Protein AF-A0A5D6WBH7-F1 (afdb_monomer)

Mean predicted aligned error: 4.1 Å

Radius of gyration: 15.43 Å; Cα contacts (8 Å, |Δi|>4): 189; chains: 1; bounding box: 47×45×29 Å

Nearest PDB structures (foldseek):
  8e1j-assembly1_A  TM=4.031E-01  e=1.145E+00  Schizosaccharomyces pombe
  8dqi-assembly1_D  TM=2.961E-01  e=6.648E+00  Methanomethylophilus alvi
  7u0r-assembly1_A  TM=2.149E-01  e=5.216E+00  Methanomethylophilus alvi

pLDDT: mean 93.68, std 9.89, range [44.16, 98.69]

Foldseek 3Di:
DDALLADAKDWDWPCCPHPLHTAIWIAGPVQHTDPKDFVHHHDPDRDDDQPCNVVVRVVSSVVCNNPRDWDWDWDADPNDIDTDDIGDCVVVVPTAMPPNVVNVVVVVSRDDDPPPPPD

Sequence (119 aa):
MCFNGKVECSFTCTNRNSEAGLHVTFYDRDWQKMPFARHYPAERAAMPKPRNYEKMVQLAEKLAAPLKFARVDFYEINGRIYFGEITFFPGNGTEEFSPEKWDYRLGEWIELKTILIAK

Solvent-accessible surface area (backbone atoms only — not comparable to full-atom values): 7110 Å² total; per-residue (Å²): 60,26,37,60,14,36,70,62,34,44,70,50,82,41,50,68,93,42,96,87,35,54,24,37,36,38,21,38,83,86,65,46,74,47,95,50,32,47,97,37,53,53,62,92,65,82,76,81,77,60,93,57,46,71,58,51,49,55,50,42,23,67,74,28,51,94,34,51,52,35,37,58,44,72,46,74,58,97,90,40,81,41,84,70,51,75,39,70,43,62,72,82,66,68,70,65,34,44,61,60,72,46,48,55,56,60,50,71,55,47,77,73,79,81,76,79,77,80,126

Secondary structure (DSSP, 8-state):
-EETTEE--EEEEE-TTSTT--EEEEE-TT-PBPS-B-SSPPPSSPPPPPTTHHHHHHHHHHHHTT-SEEEEEEEEETTEEEEEEEEESGGGGT---BSTHHHHHHHHTS---------

InterPro domains:
  IPR029465 TupA-like ATPgrasp protein [PF14305] (2-110)

Structure (mmCIF, N/CA/C/O backbone):
data_AF-A0A5D6WBH7-F1
#
_entry.id   AF-A0A5D6WBH7-F1
#
loop_
_atom_site.group_PDB
_atom_site.id
_atom_site.type_symbol
_atom_site.label_atom_id
_atom_site.label_alt_id
_atom_site.label_comp_id
_atom_site.label_asym_id
_atom_site.label_entity_id
_atom_site.label_seq_id
_atom_site.pdbx_PDB_ins_code
_atom_site.Cartn_x
_atom_site.Cartn_y
_atom_site.Cartn_z
_atom_site.occupancy
_atom_site.B_iso_or_equiv
_atom_site.auth_seq_id
_atom_site.auth_comp_id
_atom_site.auth_asym_id
_atom_site.auth_atom_id
_atom_site.pdbx_PDB_model_num
ATOM 1 N N . MET A 1 1 ? -2.603 0.296 1.765 1.00 97.19 1 MET A N 1
ATOM 2 C CA . MET A 1 1 ? -3.254 1.610 1.885 1.00 97.19 1 MET A CA 1
ATOM 3 C C . MET A 1 1 ? -4.648 1.388 2.417 1.00 97.19 1 MET A C 1
ATOM 5 O O . MET A 1 1 ? -5.394 0.585 1.860 1.00 97.19 1 MET A O 1
ATOM 9 N N . CYS A 1 2 ? -4.941 2.051 3.525 1.00 98.25 2 CYS A N 1
ATOM 10 C CA . CYS A 1 2 ? -6.199 1.957 4.232 1.00 98.25 2 CYS A CA 1
ATOM 11 C C . CYS A 1 2 ? -7.038 3.211 3.971 1.00 98.25 2 CYS A C 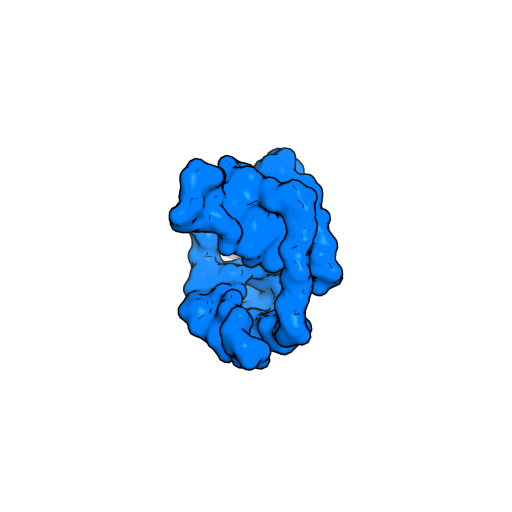1
ATOM 13 O O . CYS A 1 2 ? -6.540 4.322 4.153 1.00 98.25 2 CYS A O 1
ATOM 15 N N . PHE A 1 3 ? -8.298 3.019 3.600 1.00 97.50 3 PHE A N 1
ATOM 16 C CA . PHE A 1 3 ? -9.316 4.037 3.374 1.00 97.50 3 PHE A CA 1
ATOM 17 C C . PHE A 1 3 ? -10.465 3.765 4.346 1.00 97.50 3 PHE A C 1
ATOM 19 O O . PHE A 1 3 ? -10.950 2.641 4.429 1.00 97.50 3 PHE A O 1
ATOM 26 N N . ASN A 1 4 ? -10.847 4.754 5.155 1.00 96.75 4 ASN A N 1
ATOM 27 C CA . ASN A 1 4 ? -11.853 4.610 6.222 1.00 96.75 4 ASN A CA 1
ATOM 28 C C . ASN A 1 4 ? -11.606 3.385 7.129 1.00 96.75 4 ASN A C 1
ATOM 30 O O . ASN A 1 4 ? -12.517 2.627 7.455 1.00 96.75 4 ASN A O 1
ATOM 34 N N . GLY A 1 5 ? -10.342 3.161 7.494 1.00 97.06 5 GLY A N 1
ATOM 35 C CA . GLY A 1 5 ? -9.914 2.017 8.299 1.00 97.06 5 GLY A CA 1
ATOM 36 C C . GLY A 1 5 ? -9.913 0.655 7.602 1.00 97.06 5 GLY A C 1
ATOM 37 O O . GLY A 1 5 ? -9.652 -0.348 8.263 1.00 97.06 5 GLY A O 1
ATOM 38 N N . LYS A 1 6 ? -10.155 0.595 6.288 1.00 98.25 6 LYS A N 1
ATOM 39 C CA . LYS A 1 6 ? -10.192 -0.641 5.493 1.00 98.25 6 LYS A CA 1
ATOM 40 C C . LYS A 1 6 ? -9.099 -0.689 4.449 1.00 98.25 6 LYS A C 1
ATOM 42 O O . LYS A 1 6 ? -8.805 0.316 3.815 1.00 98.25 6 LYS A O 1
ATOM 47 N N . VAL A 1 7 ? -8.461 -1.845 4.280 1.00 98.50 7 VAL A N 1
ATOM 48 C CA . VAL A 1 7 ? -7.440 -2.003 3.237 1.00 98.50 7 VAL A CA 1
ATOM 49 C C . VAL A 1 7 ? -8.145 -2.112 1.889 1.00 98.50 7 VAL A C 1
ATOM 51 O O . VAL A 1 7 ? -8.893 -3.059 1.668 1.00 98.50 7 VAL A O 1
ATOM 54 N N . GLU A 1 8 ? -7.870 -1.181 0.978 1.00 97.88 8 GLU A N 1
ATOM 55 C CA . GLU A 1 8 ? -8.384 -1.250 -0.403 1.00 97.88 8 GLU A CA 1
ATOM 56 C C . GLU A 1 8 ? -7.323 -1.746 -1.388 1.00 97.88 8 GLU A C 1
ATOM 58 O O . GLU A 1 8 ? -7.616 -2.457 -2.344 1.00 97.88 8 GLU A O 1
ATOM 63 N N . CYS A 1 9 ? -6.053 -1.425 -1.140 1.00 97.81 9 CYS A N 1
ATOM 64 C CA . CYS A 1 9 ? -4.944 -1.902 -1.962 1.00 97.81 9 CYS A CA 1
ATOM 65 C C . CYS A 1 9 ? -3.641 -1.961 -1.168 1.00 97.81 9 CYS A C 1
ATOM 67 O O . CYS A 1 9 ? -3.511 -1.387 -0.088 1.00 97.81 9 CYS A O 1
ATOM 69 N N . SER A 1 10 ? -2.645 -2.657 -1.697 1.00 98.06 10 SER A N 1
ATOM 70 C CA . SER A 1 10 ? -1.286 -2.756 -1.157 1.00 98.06 10 SER A CA 1
ATOM 71 C C . SER A 1 10 ? -0.277 -2.367 -2.227 1.00 98.06 10 SER A C 1
ATOM 73 O O . SER A 1 10 ? -0.602 -2.394 -3.408 1.00 98.06 10 SER A O 1
ATOM 75 N N . PHE A 1 11 ? 0.946 -2.007 -1.844 1.00 97.38 11 PHE A N 1
ATOM 76 C CA . PHE A 1 11 ? 2.021 -1.887 -2.821 1.00 97.38 11 PHE A CA 1
ATOM 77 C C . PHE A 1 11 ? 3.334 -2.432 -2.284 1.00 97.38 11 PHE A C 1
ATOM 79 O O . PHE A 1 11 ? 3.584 -2.422 -1.081 1.00 97.38 11 PHE A O 1
ATOM 86 N N . THR A 1 12 ? 4.178 -2.896 -3.199 1.00 97.19 12 THR A N 1
ATOM 87 C CA . THR A 1 12 ? 5.540 -3.342 -2.906 1.00 97.19 12 THR A CA 1
ATOM 88 C C . THR A 1 12 ? 6.544 -2.343 -3.455 1.00 97.19 12 THR A C 1
ATOM 90 O O . THR A 1 12 ? 6.359 -1.835 -4.560 1.00 97.19 12 THR A O 1
ATOM 93 N N . CYS A 1 13 ? 7.623 -2.114 -2.709 1.00 95.56 13 CYS A N 1
ATOM 94 C CA . CYS A 1 13 ? 8.809 -1.403 -3.180 1.00 95.56 13 CYS A CA 1
ATOM 95 C C . CYS A 1 13 ? 9.917 -2.417 -3.484 1.00 95.56 13 CYS A C 1
ATOM 97 O O . CYS A 1 13 ? 10.429 -3.041 -2.555 1.00 95.56 13 CYS A O 1
ATOM 99 N N . THR A 1 14 ? 10.309 -2.570 -4.745 1.00 95.19 14 THR A N 1
ATOM 100 C CA . THR A 1 14 ? 11.414 -3.451 -5.166 1.00 95.19 14 THR A CA 1
ATOM 101 C C . THR A 1 14 ? 12.550 -2.635 -5.778 1.00 95.19 14 THR A C 1
ATOM 103 O O . THR A 1 14 ? 12.398 -1.444 -6.052 1.00 95.19 14 THR A O 1
ATOM 106 N N . ASN A 1 15 ? 13.729 -3.246 -5.936 1.00 94.56 15 ASN A N 1
ATOM 107 C CA . ASN A 1 15 ? 14.866 -2.680 -6.681 1.00 94.56 15 ASN A CA 1
ATOM 108 C C . ASN A 1 15 ? 15.447 -1.352 -6.146 1.00 94.56 15 ASN A C 1
ATOM 110 O O . ASN A 1 15 ? 16.310 -0.760 -6.790 1.00 94.56 15 ASN A O 1
ATOM 114 N N . ARG A 1 16 ? 15.053 -0.916 -4.937 1.00 89.44 16 ARG A N 1
ATOM 115 C CA . ARG A 1 16 ? 15.441 0.377 -4.332 1.00 89.44 16 ARG A CA 1
ATOM 116 C C . ARG A 1 16 ? 16.956 0.629 -4.297 1.00 89.44 16 ARG A C 1
ATOM 118 O O . ARG A 1 16 ? 17.363 1.773 -4.437 1.00 89.44 16 ARG A O 1
ATOM 125 N N . ASN A 1 17 ? 17.761 -0.423 -4.138 1.00 89.94 17 ASN A N 1
ATOM 126 C CA . ASN A 1 17 ? 19.226 -0.346 -4.051 1.00 89.94 17 ASN A CA 1
ATOM 127 C C . ASN A 1 17 ? 19.933 -0.900 -5.303 1.00 89.94 17 ASN A C 1
ATOM 129 O O . ASN A 1 17 ? 21.097 -1.281 -5.231 1.00 89.94 17 ASN A O 1
ATOM 133 N N . SER A 1 18 ? 19.222 -1.023 -6.424 1.00 91.62 18 SER A N 1
ATOM 134 C CA . SER A 1 18 ? 19.767 -1.538 -7.684 1.00 91.62 18 SER A CA 1
ATOM 135 C C . SER A 1 18 ? 19.893 -0.430 -8.727 1.00 91.62 18 SER A C 1
ATOM 137 O O . SER A 1 18 ? 19.231 0.602 -8.618 1.00 91.62 18 SER A O 1
ATOM 139 N N . GLU A 1 19 ? 20.673 -0.675 -9.781 1.00 91.00 19 GLU A N 1
ATOM 140 C CA . GLU A 1 19 ? 20.788 0.238 -10.930 1.00 91.00 19 GLU A CA 1
ATOM 141 C C . GLU A 1 19 ? 19.446 0.492 -11.633 1.00 91.00 19 GLU A C 1
ATOM 143 O O . GLU A 1 19 ? 19.243 1.553 -12.216 1.00 91.00 19 GLU A O 1
ATOM 148 N N . ALA A 1 20 ? 18.499 -0.448 -11.534 1.00 88.12 20 ALA A N 1
ATOM 149 C CA . ALA A 1 20 ? 17.162 -0.308 -12.106 1.00 88.12 20 ALA A CA 1
ATOM 150 C C . ALA A 1 20 ? 16.282 0.715 -11.359 1.00 88.12 20 ALA A C 1
ATOM 152 O O . ALA A 1 20 ? 15.227 1.098 -11.862 1.00 88.12 20 ALA A O 1
ATOM 153 N N . GLY A 1 21 ? 16.694 1.155 -10.165 1.00 93.75 21 GLY A N 1
ATOM 154 C CA . GLY A 1 21 ? 15.943 2.094 -9.339 1.00 93.75 21 GLY A CA 1
ATOM 155 C C . GLY A 1 21 ? 14.679 1.503 -8.703 1.00 93.75 21 GLY A C 1
ATOM 156 O O . GLY A 1 21 ? 14.296 0.353 -8.923 1.00 93.75 21 GLY A O 1
ATOM 157 N N . LEU A 1 22 ? 14.020 2.308 -7.866 1.00 95.88 22 LEU A N 1
ATOM 158 C CA . LEU A 1 22 ? 12.816 1.908 -7.138 1.00 95.88 22 LEU A CA 1
ATOM 159 C C . LEU A 1 22 ? 11.667 1.575 -8.095 1.00 95.88 22 LEU A C 1
ATOM 161 O O . LEU A 1 22 ? 11.244 2.415 -8.885 1.00 95.88 22 LEU A O 1
ATOM 165 N N . HIS A 1 23 ? 11.114 0.377 -7.937 1.00 96.75 23 HIS A N 1
ATOM 166 C CA . HIS A 1 23 ? 9.866 -0.030 -8.564 1.00 96.75 23 HIS A CA 1
ATOM 167 C C . HIS A 1 23 ? 8.743 -0.045 -7.526 1.00 96.75 23 HIS A C 1
ATOM 169 O O . HIS A 1 23 ? 8.932 -0.531 -6.407 1.00 96.75 23 HIS A O 1
ATOM 175 N N . VAL A 1 24 ? 7.568 0.467 -7.896 1.00 97.12 24 VAL A N 1
ATOM 176 C CA . VAL A 1 24 ? 6.370 0.477 -7.048 1.00 97.12 24 VAL A CA 1
ATOM 177 C C . VAL A 1 24 ? 5.238 -0.221 -7.782 1.00 97.12 24 VAL A C 1
ATOM 179 O O . VAL A 1 24 ? 4.790 0.226 -8.834 1.00 97.12 24 VAL A O 1
ATOM 182 N N . THR A 1 25 ? 4.763 -1.330 -7.220 1.00 98.06 25 THR A N 1
ATOM 183 C CA . THR A 1 25 ? 3.687 -2.131 -7.825 1.00 98.06 25 THR A CA 1
ATOM 184 C C . THR A 1 25 ? 2.508 -2.214 -6.880 1.00 98.06 25 THR A C 1
ATOM 186 O O . THR A 1 25 ? 2.684 -2.645 -5.744 1.00 98.06 25 THR A O 1
ATOM 189 N N . PHE A 1 26 ? 1.328 -1.816 -7.353 1.00 98.25 26 PHE A N 1
ATOM 190 C CA . PHE A 1 26 ? 0.085 -1.847 -6.588 1.00 98.25 26 PHE A CA 1
ATOM 191 C C . PHE A 1 26 ? -0.681 -3.147 -6.828 1.00 98.25 26 PHE A C 1
ATOM 193 O O . PHE A 1 26 ? -0.701 -3.670 -7.943 1.00 98.25 26 PHE A O 1
ATOM 200 N N . TYR A 1 27 ? -1.344 -3.629 -5.784 1.00 98.38 27 TYR A N 1
ATOM 201 C CA . TYR A 1 27 ? -2.163 -4.833 -5.777 1.00 98.38 27 TYR A CA 1
ATOM 202 C C . TYR A 1 27 ? -3.502 -4.556 -5.094 1.00 98.38 27 TYR A C 1
ATOM 204 O O . TYR A 1 27 ? -3.547 -3.786 -4.130 1.00 98.38 27 TYR A O 1
ATOM 212 N N . ASP A 1 28 ? -4.575 -5.183 -5.565 1.00 97.31 28 ASP A N 1
ATOM 213 C CA . ASP A 1 28 ? -5.841 -5.235 -4.829 1.00 97.31 28 ASP A CA 1
ATOM 214 C C . ASP A 1 28 ? -5.753 -6.183 -3.616 1.00 97.31 28 ASP A C 1
ATOM 216 O O . ASP A 1 28 ? -4.690 -6.719 -3.279 1.00 97.31 28 ASP A O 1
ATOM 220 N N . ARG A 1 29 ? -6.887 -6.383 -2.934 1.00 95.69 29 ARG A N 1
ATOM 221 C CA . ARG A 1 29 ? -7.000 -7.305 -1.794 1.00 95.69 29 ARG A CA 1
ATOM 222 C C . ARG A 1 29 ? -6.738 -8.767 -2.152 1.00 95.69 29 ARG A C 1
ATOM 224 O O . ARG A 1 29 ? -6.263 -9.525 -1.310 1.00 95.69 29 ARG A O 1
ATOM 231 N N . ASP A 1 30 ? -6.994 -9.159 -3.392 1.00 96.06 30 ASP A N 1
ATOM 232 C CA . ASP A 1 30 ? -6.769 -10.521 -3.873 1.00 96.06 30 ASP A CA 1
ATOM 233 C C . ASP A 1 30 ? -5.343 -10.709 -4.414 1.00 96.06 30 ASP A C 1
ATOM 235 O O . ASP A 1 30 ? -5.011 -11.742 -5.004 1.00 96.06 30 ASP A O 1
ATOM 239 N N . TRP A 1 31 ? -4.470 -9.729 -4.148 1.00 97.19 31 TRP A N 1
ATOM 240 C CA . TRP A 1 31 ? -3.085 -9.678 -4.594 1.00 97.19 31 TRP A CA 1
ATOM 241 C C . TRP A 1 31 ? -2.952 -9.702 -6.127 1.00 97.19 31 TRP A C 1
ATOM 243 O O . TRP A 1 31 ? -1.941 -10.145 -6.674 1.00 97.19 31 TRP A O 1
ATOM 253 N N . GLN A 1 32 ? -3.968 -9.216 -6.844 1.00 96.88 32 GLN A N 1
ATOM 254 C CA . GLN A 1 32 ? -3.899 -9.006 -8.285 1.00 96.88 32 GLN A CA 1
ATOM 255 C C . GLN A 1 32 ? -3.316 -7.634 -8.571 1.00 96.88 32 GLN A C 1
ATOM 257 O O . GLN A 1 32 ? -3.646 -6.641 -7.922 1.00 96.88 32 GLN A O 1
ATOM 262 N N . LYS A 1 33 ? -2.417 -7.574 -9.554 1.00 97.56 33 LYS A N 1
ATOM 263 C CA . LYS A 1 33 ? -1.758 -6.327 -9.932 1.00 97.56 33 LYS A CA 1
ATOM 264 C C . LYS A 1 33 ? -2.790 -5.320 -10.444 1.00 97.56 33 LYS A C 1
ATOM 266 O O . LYS A 1 33 ? -3.540 -5.605 -11.376 1.00 97.56 33 LYS A O 1
ATOM 271 N N . MET A 1 34 ? -2.768 -4.120 -9.879 1.00 97.56 34 MET A N 1
ATOM 272 C CA . MET A 1 34 ? -3.657 -3.039 -10.287 1.00 97.56 34 MET A CA 1
ATOM 273 C C . MET A 1 34 ? -3.201 -2.420 -11.617 1.00 97.56 34 MET A C 1
ATOM 275 O O . MET A 1 34 ? -1.998 -2.313 -11.871 1.00 97.56 34 MET A O 1
ATOM 279 N N . PRO A 1 35 ? -4.131 -1.960 -12.473 1.00 96.75 35 PRO A N 1
ATOM 280 C CA . PRO A 1 35 ? -3.801 -1.407 -13.783 1.00 96.75 35 PRO A CA 1
ATOM 281 C C . PRO A 1 35 ? -3.483 0.099 -13.687 1.00 96.75 35 PRO A C 1
ATOM 283 O O . PRO A 1 35 ? -4.083 0.916 -14.395 1.00 96.75 35 PRO A O 1
ATOM 286 N N . PHE A 1 36 ? -2.582 0.460 -12.769 1.00 97.00 36 PHE A N 1
ATOM 287 C CA . PHE A 1 36 ? -2.031 1.805 -12.608 1.00 97.00 36 PHE A CA 1
ATOM 288 C C . PHE A 1 36 ? -0.647 1.784 -11.956 1.00 97.00 36 PHE A C 1
ATOM 290 O O . PHE A 1 36 ? -0.246 0.796 -11.339 1.00 97.00 36 PHE A O 1
ATOM 297 N N . ALA A 1 37 ? 0.072 2.892 -12.092 1.00 97.00 37 ALA A N 1
ATOM 298 C CA . ALA A 1 37 ? 1.364 3.129 -11.457 1.00 97.00 37 ALA A CA 1
ATOM 299 C C . ALA A 1 37 ? 1.458 4.579 -10.962 1.00 97.00 37 ALA A C 1
ATOM 301 O O . ALA A 1 37 ? 0.521 5.355 -11.136 1.00 97.00 37 ALA A O 1
ATOM 302 N N . ARG A 1 38 ? 2.591 4.924 -10.356 1.00 95.31 38 ARG A N 1
ATOM 303 C CA . ARG A 1 38 ? 3.013 6.313 -10.106 1.00 95.31 38 ARG A CA 1
ATOM 304 C C . ARG A 1 38 ? 4.117 6.685 -11.107 1.00 95.31 38 ARG A C 1
ATOM 306 O O . ARG A 1 38 ? 4.357 5.915 -12.038 1.00 95.31 38 ARG A O 1
ATOM 313 N N . HIS A 1 39 ? 4.857 7.773 -10.887 1.00 94.19 39 HIS A N 1
ATOM 314 C CA . HIS A 1 39 ? 6.121 8.049 -11.588 1.00 94.19 39 HIS A CA 1
ATOM 315 C C . HIS A 1 39 ? 7.166 6.928 -11.483 1.00 94.19 39 HIS A C 1
ATOM 317 O O . HIS A 1 39 ? 8.090 6.874 -12.295 1.00 94.19 39 HIS A O 1
ATOM 323 N N . TYR A 1 40 ? 7.043 6.026 -10.505 1.00 95.12 40 TYR A N 1
ATOM 324 C CA . TYR A 1 40 ? 7.884 4.833 -10.415 1.00 95.12 40 TYR A CA 1
ATOM 325 C C . TYR A 1 40 ? 7.394 3.714 -11.344 1.00 95.12 40 TYR A C 1
ATOM 327 O O . TYR A 1 40 ? 6.193 3.423 -11.373 1.00 95.12 40 TYR A O 1
ATOM 335 N N . PRO A 1 41 ? 8.307 3.007 -12.036 1.00 94.88 41 PRO A N 1
ATOM 336 C CA . PRO A 1 41 ? 7.937 1.833 -12.813 1.00 94.88 41 PRO A CA 1
ATOM 337 C C . PRO A 1 41 ? 7.334 0.746 -11.913 1.00 94.88 41 PRO A C 1
ATOM 339 O O . PRO A 1 41 ? 7.770 0.529 -10.783 1.00 94.88 41 PRO A O 1
ATOM 342 N N . ALA A 1 42 ? 6.345 0.024 -12.433 1.00 95.81 42 ALA A N 1
ATOM 343 C CA . ALA A 1 42 ? 5.836 -1.189 -11.803 1.00 95.81 42 ALA A CA 1
ATOM 344 C C . ALA A 1 42 ? 6.616 -2.416 -12.292 1.00 95.81 42 ALA A C 1
ATOM 346 O O . ALA A 1 42 ? 7.074 -2.463 -13.436 1.00 95.81 42 ALA A O 1
ATOM 347 N N . GLU A 1 43 ? 6.702 -3.448 -11.457 1.00 95.44 43 GLU A N 1
ATOM 348 C CA . GLU A 1 43 ? 7.269 -4.741 -11.836 1.00 95.44 43 GLU A CA 1
ATOM 349 C C . GLU A 1 43 ? 6.495 -5.354 -12.999 1.00 95.44 43 GLU A C 1
ATOM 351 O O . GLU A 1 43 ? 5.265 -5.274 -13.051 1.00 95.44 43 GLU A O 1
ATOM 356 N N . ARG A 1 44 ? 7.188 -5.994 -13.947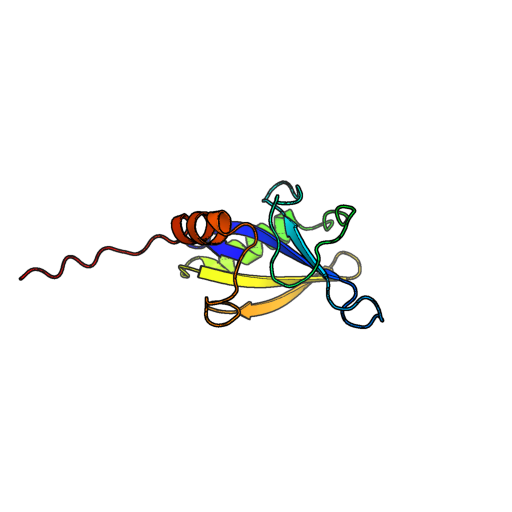 1.00 90.12 44 ARG A N 1
ATOM 357 C CA . ARG A 1 44 ? 6.513 -6.654 -15.079 1.00 90.12 44 ARG A CA 1
ATOM 358 C C . ARG A 1 44 ? 5.693 -7.852 -14.610 1.00 90.12 44 ARG A C 1
ATOM 360 O O . ARG A 1 44 ? 4.532 -7.978 -14.991 1.00 90.12 44 ARG A O 1
ATOM 367 N N . ALA A 1 45 ? 6.295 -8.689 -13.770 1.00 89.50 45 ALA A N 1
ATOM 368 C CA . ALA A 1 45 ? 5.644 -9.828 -13.140 1.00 89.50 45 ALA A CA 1
ATOM 369 C C . ALA A 1 45 ? 5.099 -9.444 -11.757 1.00 89.50 45 ALA A C 1
ATOM 371 O O . ALA A 1 45 ? 5.662 -8.594 -11.072 1.00 89.50 45 ALA A O 1
ATOM 372 N N . ALA A 1 46 ? 4.004 -10.080 -11.341 1.00 88.06 46 ALA A N 1
ATOM 373 C CA . ALA A 1 46 ? 3.499 -9.923 -9.984 1.00 88.06 46 ALA A CA 1
ATOM 374 C C . ALA A 1 46 ? 4.480 -10.540 -8.976 1.00 88.06 46 ALA A C 1
ATOM 376 O O . ALA A 1 46 ? 4.985 -11.646 -9.179 1.00 88.06 46 ALA A O 1
ATOM 377 N N . MET A 1 47 ? 4.714 -9.835 -7.872 1.00 93.38 47 MET A N 1
ATOM 378 C CA . MET A 1 47 ? 5.455 -10.371 -6.735 1.00 93.38 47 MET A CA 1
ATOM 379 C C . MET A 1 47 ? 4.654 -11.492 -6.063 1.00 93.38 47 MET A C 1
ATOM 381 O O . MET A 1 47 ? 3.422 -11.424 -6.031 1.00 93.38 47 MET A O 1
ATOM 385 N N . PRO A 1 48 ? 5.316 -12.505 -5.478 1.00 94.44 48 PRO A N 1
ATOM 386 C CA . PRO A 1 48 ? 4.621 -13.531 -4.713 1.00 94.44 48 PRO A CA 1
ATOM 387 C C . PRO A 1 48 ? 3.858 -12.911 -3.536 1.00 94.44 48 PRO A C 1
ATOM 389 O O . PRO A 1 48 ? 4.375 -12.035 -2.837 1.00 94.44 48 PRO A O 1
ATOM 392 N N . LYS A 1 49 ? 2.629 -13.390 -3.308 1.00 96.50 49 LYS A N 1
ATOM 393 C CA . LYS A 1 49 ? 1.808 -12.985 -2.160 1.00 96.50 49 LYS A CA 1
ATOM 394 C C . LYS A 1 49 ? 2.517 -13.374 -0.854 1.00 96.50 49 LYS A C 1
ATOM 396 O O . LYS A 1 49 ? 2.887 -14.543 -0.718 1.00 96.50 49 LYS A O 1
ATOM 401 N N . PRO A 1 50 ? 2.701 -12.446 0.108 1.00 96.62 50 PRO A N 1
ATOM 402 C CA . PRO A 1 50 ? 3.270 -12.764 1.412 1.00 96.62 50 PRO A CA 1
ATOM 403 C C . PRO A 1 50 ? 2.475 -13.868 2.101 1.00 96.62 50 PRO A C 1
ATOM 405 O O . PRO A 1 50 ? 1.241 -13.888 2.032 1.00 96.62 50 PRO A O 1
ATOM 408 N N . ARG A 1 51 ? 3.163 -14.763 2.816 1.00 97.88 51 ARG A N 1
ATOM 409 C CA . ARG A 1 51 ? 2.520 -15.922 3.446 1.00 97.88 51 ARG A CA 1
ATOM 410 C C . ARG A 1 51 ? 1.455 -15.491 4.448 1.00 97.88 51 ARG A C 1
ATOM 412 O O . ARG A 1 51 ? 0.408 -16.124 4.541 1.00 97.88 51 ARG A O 1
ATOM 419 N N . ASN A 1 52 ? 1.719 -14.423 5.195 1.00 98.06 52 ASN A N 1
ATOM 420 C CA . ASN A 1 52 ? 0.800 -13.895 6.192 1.00 98.06 52 ASN A CA 1
ATOM 421 C C . ASN A 1 52 ? 0.056 -12.640 5.716 1.00 98.06 52 ASN A C 1
ATOM 423 O O . ASN A 1 52 ? -0.347 -11.830 6.553 1.00 98.06 52 ASN A O 1
ATOM 427 N N . TYR A 1 53 ? -0.145 -12.463 4.405 1.00 98.19 53 TYR A N 1
ATOM 428 C CA . TYR A 1 53 ? -0.803 -11.268 3.868 1.00 98.19 53 TYR A CA 1
ATOM 429 C C . TYR A 1 53 ? -2.149 -10.974 4.547 1.00 98.19 53 TYR A C 1
ATOM 431 O O . TYR A 1 53 ? -2.359 -9.865 5.026 1.00 98.19 53 TYR A O 1
ATOM 439 N N . GLU A 1 54 ? -3.013 -11.978 4.718 1.00 98.31 54 GLU A N 1
ATOM 440 C CA . GLU A 1 54 ? -4.316 -11.769 5.371 1.00 98.31 54 GLU A CA 1
ATOM 441 C C . GLU A 1 54 ? -4.186 -11.308 6.822 1.00 98.31 54 GLU A C 1
ATOM 443 O O . GLU A 1 54 ? -4.986 -10.518 7.327 1.00 98.31 54 GLU A O 1
ATOM 448 N N . LYS A 1 55 ? -3.133 -11.757 7.511 1.00 98.50 55 LYS A N 1
ATOM 449 C CA . LYS A 1 55 ? -2.851 -11.288 8.862 1.00 98.50 55 LYS A CA 1
ATOM 450 C C . LYS A 1 55 ? -2.365 -9.840 8.855 1.00 98.50 55 LYS A C 1
ATOM 452 O O . LYS A 1 55 ? -2.767 -9.082 9.735 1.00 98.50 55 LYS A O 1
ATOM 457 N N . MET A 1 56 ? -1.542 -9.450 7.881 1.00 98.56 56 MET A N 1
ATOM 458 C CA . MET A 1 56 ? -1.124 -8.056 7.698 1.00 98.56 56 MET A CA 1
ATOM 459 C C . MET A 1 56 ? -2.320 -7.155 7.402 1.00 98.56 56 MET A C 1
ATOM 461 O O . MET A 1 56 ? -2.424 -6.099 8.015 1.00 98.56 56 MET A O 1
ATOM 465 N N . VAL A 1 57 ? -3.256 -7.594 6.553 1.00 98.62 57 VAL A N 1
ATOM 466 C CA . VAL A 1 57 ? -4.510 -6.875 6.277 1.00 98.62 57 VAL A CA 1
ATOM 467 C C . VAL A 1 57 ? -5.289 -6.649 7.572 1.00 98.62 57 VAL A C 1
ATOM 469 O O . VAL A 1 57 ? -5.581 -5.509 7.920 1.00 98.62 57 VAL A O 1
ATOM 472 N N . GLN A 1 58 ? -5.537 -7.703 8.357 1.00 98.69 58 GLN A N 1
ATOM 473 C CA . GLN A 1 58 ? -6.239 -7.580 9.642 1.00 98.69 58 GLN A CA 1
ATOM 474 C C . GLN A 1 58 ? -5.551 -6.611 10.614 1.00 98.69 58 GLN A C 1
ATOM 476 O O . GLN A 1 58 ? -6.221 -5.877 11.339 1.00 98.69 58 GLN A O 1
ATOM 481 N N . LEU A 1 59 ? -4.218 -6.634 10.682 1.00 98.62 59 LEU A N 1
ATOM 482 C CA . LEU A 1 59 ? -3.452 -5.737 11.548 1.00 98.62 59 LEU A CA 1
ATOM 483 C C . LEU A 1 59 ? -3.498 -4.292 11.036 1.00 98.62 59 LEU A C 1
ATOM 485 O O . LEU A 1 59 ? -3.700 -3.380 11.835 1.00 98.62 59 LEU A O 1
ATOM 489 N N . ALA A 1 60 ? -3.373 -4.088 9.723 1.00 98.69 60 ALA A N 1
ATOM 490 C CA . ALA A 1 60 ? -3.478 -2.783 9.082 1.00 98.69 60 ALA A CA 1
ATOM 491 C C . ALA A 1 60 ? -4.847 -2.142 9.332 1.00 98.69 60 ALA A C 1
ATOM 493 O O . ALA A 1 60 ? -4.906 -0.975 9.707 1.00 98.69 60 ALA A O 1
ATOM 494 N N . GLU A 1 61 ? -5.938 -2.900 9.192 1.00 98.62 61 GLU A N 1
ATOM 495 C CA . GLU A 1 61 ? -7.291 -2.402 9.465 1.00 98.62 61 GLU A CA 1
ATOM 496 C C . GLU A 1 61 ? -7.495 -2.051 10.939 1.00 98.62 61 GLU A C 1
ATOM 498 O O . GLU A 1 61 ? -8.083 -1.021 11.255 1.00 98.62 61 GLU A O 1
ATOM 503 N N . LYS A 1 62 ? -6.964 -2.862 11.864 1.00 98.56 62 LYS A N 1
ATOM 504 C CA . LYS A 1 62 ? -7.025 -2.548 13.301 1.00 98.56 62 LYS A CA 1
ATOM 505 C C . LYS A 1 62 ? -6.309 -1.242 13.634 1.00 98.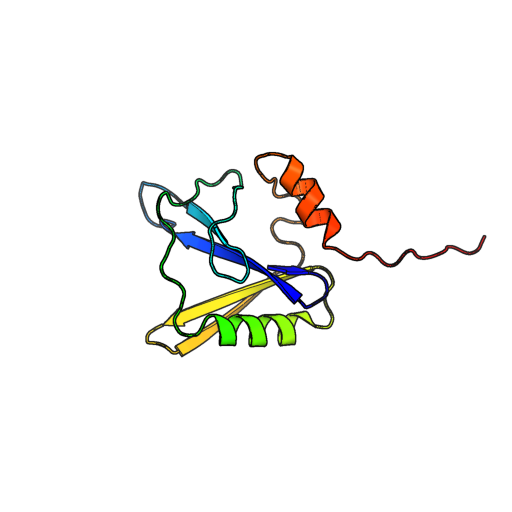56 62 LYS A C 1
ATOM 507 O O . LYS A 1 62 ? -6.834 -0.448 14.406 1.00 98.56 62 LYS A O 1
ATOM 512 N N . LEU A 1 63 ? -5.126 -1.029 13.061 1.00 98.38 63 LEU A N 1
ATOM 513 C CA . LEU A 1 63 ? -4.341 0.188 13.277 1.00 98.38 63 LEU A CA 1
ATOM 514 C C . LEU A 1 63 ? -4.971 1.408 12.593 1.00 98.38 63 LEU A C 1
ATOM 516 O O . LEU A 1 63 ? -4.941 2.505 13.142 1.00 98.38 63 LEU A O 1
ATOM 520 N N . ALA A 1 64 ? -5.564 1.217 11.415 1.00 98.00 64 ALA A N 1
ATOM 521 C CA . ALA A 1 64 ? -6.175 2.286 10.63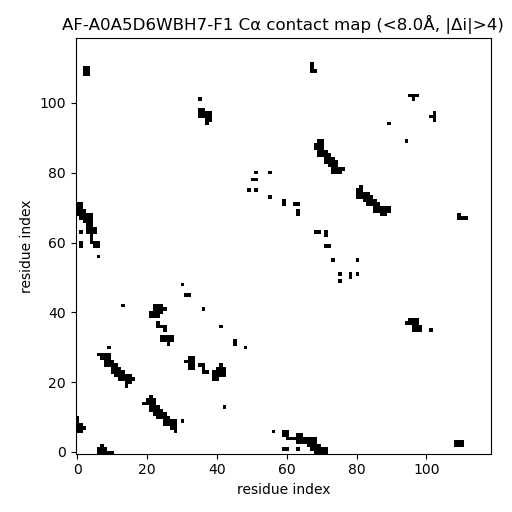7 1.00 98.00 64 ALA A CA 1
ATOM 522 C C . ALA A 1 64 ? -7.642 2.561 10.997 1.00 98.00 64 ALA A C 1
ATOM 524 O O . ALA A 1 64 ? -8.197 3.512 10.462 1.00 98.00 64 ALA A O 1
ATOM 525 N N . ALA A 1 65 ? -8.271 1.786 11.888 1.00 97.50 65 ALA A N 1
ATOM 526 C CA . ALA A 1 65 ? -9.695 1.888 12.220 1.00 97.50 65 ALA A CA 1
ATOM 527 C C . ALA A 1 65 ? -10.222 3.324 12.466 1.00 97.50 65 ALA A C 1
ATOM 529 O O . ALA A 1 65 ? -11.306 3.632 11.969 1.00 97.50 65 ALA A O 1
ATOM 530 N N . PRO A 1 66 ? -9.508 4.230 13.171 1.00 95.44 66 PRO A N 1
ATOM 531 C CA . PRO A 1 66 ? -9.981 5.605 13.362 1.00 95.44 66 PRO A CA 1
ATOM 532 C C . PRO A 1 66 ? -9.627 6.564 12.207 1.00 95.44 66 PRO A C 1
ATOM 534 O O . PRO A 1 66 ? -9.954 7.748 12.274 1.00 95.44 66 PRO A O 1
ATOM 537 N N . LEU A 1 67 ? -8.920 6.100 11.173 1.00 95.31 67 LEU A N 1
ATOM 538 C CA . LEU A 1 67 ? -8.272 6.934 10.163 1.00 95.31 67 LEU A CA 1
ATOM 539 C C . LEU A 1 67 ? -9.039 6.932 8.840 1.00 95.31 67 LEU A C 1
ATOM 541 O O . LEU A 1 67 ? -9.448 5.891 8.327 1.00 95.31 67 LEU A O 1
ATOM 545 N N . LYS A 1 68 ? -9.174 8.118 8.241 1.00 94.94 68 LYS A N 1
ATOM 546 C CA . LYS A 1 68 ? -9.796 8.281 6.918 1.00 94.94 68 LYS A CA 1
ATOM 547 C C . LYS A 1 68 ? -8.903 7.819 5.781 1.00 94.94 68 LYS A C 1
ATOM 549 O O . LYS A 1 68 ? -9.390 7.188 4.851 1.00 94.94 68 LYS A O 1
ATOM 554 N N . PHE A 1 69 ? -7.608 8.076 5.890 1.00 96.81 69 PHE A N 1
ATOM 555 C CA . PHE A 1 69 ? -6.628 7.583 4.943 1.00 96.81 69 PHE A CA 1
ATOM 556 C C . PHE A 1 69 ? -5.275 7.427 5.630 1.00 96.81 69 PHE A C 1
ATOM 558 O O . PHE A 1 69 ? -4.798 8.350 6.292 1.00 96.81 69 PHE A O 1
ATOM 565 N N . ALA A 1 70 ? -4.665 6.254 5.485 1.00 97.38 70 ALA A N 1
ATOM 566 C CA . ALA A 1 70 ? -3.319 5.992 5.973 1.00 97.38 70 ALA A CA 1
ATOM 567 C C . ALA A 1 70 ? -2.658 4.863 5.185 1.00 97.38 70 ALA A C 1
ATOM 569 O O . ALA A 1 70 ? -3.306 3.906 4.756 1.00 97.38 70 ALA A O 1
ATOM 570 N N . ARG A 1 71 ? -1.338 4.922 5.044 1.00 98.25 71 ARG A N 1
ATOM 571 C CA . ARG A 1 71 ? -0.537 3.749 4.697 1.00 98.25 71 ARG A CA 1
ATOM 572 C C . ARG A 1 71 ? -0.057 3.096 5.990 1.00 98.25 71 ARG A C 1
ATOM 574 O O . ARG A 1 71 ? 0.398 3.796 6.886 1.00 98.25 71 ARG A 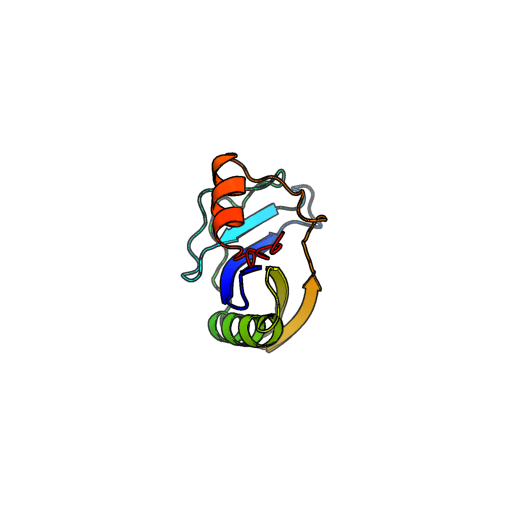O 1
ATOM 581 N N . VAL A 1 72 ? -0.182 1.776 6.084 1.00 98.50 72 VAL A N 1
ATOM 582 C CA . VAL A 1 72 ? 0.357 0.984 7.192 1.00 98.50 72 VAL A CA 1
ATOM 583 C C . VAL A 1 72 ? 1.326 -0.022 6.595 1.00 98.50 72 VAL A C 1
ATOM 585 O O . VAL A 1 72 ? 0.917 -0.843 5.770 1.00 98.50 72 VAL A O 1
ATOM 588 N N . ASP A 1 73 ? 2.586 0.063 7.002 1.00 98.19 73 ASP A N 1
ATOM 589 C CA . ASP A 1 73 ? 3.672 -0.710 6.412 1.00 98.19 73 ASP A CA 1
ATOM 590 C C . ASP A 1 73 ? 4.013 -1.922 7.279 1.00 98.19 73 ASP A C 1
ATOM 592 O O . ASP A 1 73 ? 4.158 -1.829 8.501 1.00 98.19 73 ASP A O 1
ATOM 596 N N . PHE A 1 74 ? 4.173 -3.071 6.624 1.00 98.31 74 PHE A N 1
ATOM 597 C CA . PHE A 1 74 ? 4.601 -4.319 7.244 1.00 98.31 74 PHE A CA 1
ATOM 598 C C . PHE A 1 74 ? 5.724 -4.966 6.439 1.00 98.31 74 PHE A C 1
ATOM 600 O O . PHE A 1 74 ? 5.761 -4.880 5.213 1.00 98.31 74 PHE A O 1
ATOM 607 N N . TYR A 1 75 ? 6.591 -5.688 7.143 1.00 97.31 75 TYR A N 1
ATOM 608 C CA . TYR A 1 75 ? 7.592 -6.579 6.566 1.00 97.31 75 TYR A CA 1
ATOM 609 C C . TYR A 1 75 ? 7.300 -8.026 6.974 1.00 97.31 75 TYR A C 1
ATOM 611 O O . TYR A 1 75 ? 6.848 -8.278 8.092 1.00 97.31 75 TYR A O 1
ATOM 619 N N . GLU A 1 76 ? 7.595 -8.984 6.093 1.00 97.31 76 GLU A N 1
ATOM 620 C CA . GLU A 1 76 ? 7.641 -10.411 6.429 1.00 97.31 76 GLU A CA 1
ATOM 621 C C . GLU A 1 76 ? 9.072 -10.919 6.302 1.00 97.31 76 GLU A C 1
ATOM 623 O O . GLU A 1 76 ? 9.641 -10.907 5.214 1.00 97.31 76 GLU A O 1
ATOM 628 N N . ILE A 1 77 ? 9.654 -11.386 7.406 1.00 96.62 77 ILE A N 1
ATOM 629 C CA . ILE A 1 77 ? 10.997 -11.975 7.415 1.00 96.62 77 ILE A CA 1
ATOM 630 C C . ILE A 1 77 ? 10.899 -13.327 8.108 1.00 96.62 77 ILE A C 1
ATOM 632 O O . ILE A 1 77 ? 10.451 -13.414 9.251 1.00 96.62 77 ILE A O 1
ATOM 636 N N . ASN A 1 78 ? 11.284 -14.398 7.409 1.00 96.31 78 ASN A N 1
ATOM 637 C CA . ASN A 1 78 ? 11.212 -15.775 7.913 1.00 96.31 78 ASN A CA 1
ATOM 638 C C . ASN A 1 78 ? 9.824 -16.137 8.484 1.00 96.31 78 ASN A C 1
ATOM 640 O O . ASN A 1 78 ? 9.706 -16.758 9.540 1.00 96.31 78 ASN A O 1
ATOM 644 N N . GLY A 1 79 ? 8.761 -15.699 7.800 1.00 95.81 79 GLY A N 1
ATOM 645 C CA . GLY A 1 79 ? 7.371 -15.945 8.194 1.00 95.81 79 GLY A CA 1
ATOM 646 C C . GLY A 1 79 ? 6.886 -15.149 9.410 1.00 95.81 79 GLY A C 1
ATOM 647 O O . GLY A 1 79 ? 5.777 -15.402 9.880 1.00 95.81 79 GLY A O 1
ATOM 648 N N . ARG A 1 80 ? 7.681 -14.203 9.925 1.00 97.69 80 ARG A N 1
ATOM 649 C CA . ARG A 1 80 ? 7.296 -13.294 11.012 1.00 97.69 80 ARG A CA 1
ATOM 650 C C . ARG A 1 80 ? 6.945 -11.920 10.454 1.00 97.69 80 ARG A C 1
ATOM 652 O O . ARG A 1 80 ? 7.665 -11.400 9.606 1.00 97.69 80 ARG A O 1
ATOM 659 N N . ILE A 1 81 ? 5.851 -11.349 10.954 1.00 98.44 81 ILE A N 1
ATOM 660 C CA . ILE A 1 81 ? 5.374 -10.012 10.585 1.00 98.44 81 ILE A CA 1
ATOM 661 C C . ILE A 1 81 ? 6.0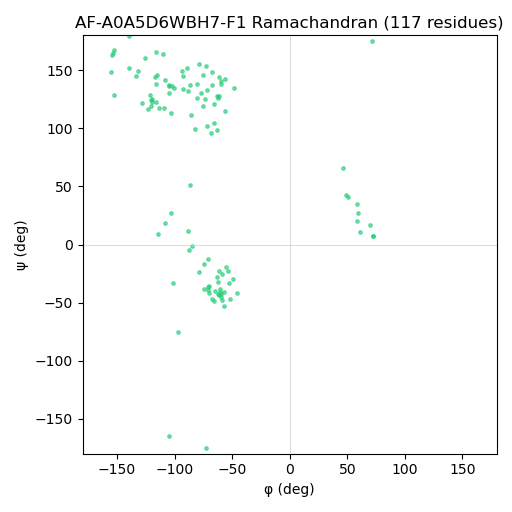37 -8.977 11.491 1.00 98.44 81 ILE A C 1
ATOM 663 O O . ILE A 1 81 ? 6.004 -9.115 12.714 1.00 98.44 81 ILE A O 1
ATOM 667 N N . TYR A 1 82 ? 6.563 -7.917 10.891 1.00 98.50 82 TYR A N 1
ATOM 668 C CA . TYR A 1 82 ? 7.119 -6.761 11.582 1.00 98.50 82 TYR A CA 1
ATOM 669 C C . TYR A 1 82 ? 6.367 -5.514 11.143 1.00 98.50 82 TYR A C 1
ATOM 671 O O . TYR A 1 82 ? 6.207 -5.274 9.948 1.00 98.50 82 TYR A O 1
ATOM 679 N N . PHE A 1 83 ? 5.896 -4.732 12.108 1.00 98.25 83 PHE A N 1
ATOM 680 C CA . PHE A 1 83 ? 5.342 -3.410 11.844 1.00 98.25 83 PHE A CA 1
ATOM 681 C C . PHE A 1 83 ? 6.475 -2.443 11.480 1.00 98.25 83 PHE A C 1
ATOM 683 O O . PHE A 1 83 ? 7.505 -2.431 12.152 1.00 98.25 83 PHE A O 1
ATOM 690 N N . GLY A 1 84 ? 6.287 -1.671 10.411 1.00 97.94 84 GLY A N 1
ATOM 691 C CA . GLY A 1 84 ? 7.214 -0.630 9.980 1.00 97.94 84 GLY A CA 1
ATOM 692 C C . GLY A 1 84 ? 6.773 0.740 10.478 1.00 97.94 84 GLY A C 1
ATOM 693 O O . GLY A 1 84 ? 7.342 1.276 11.424 1.00 97.94 84 GLY A O 1
ATOM 694 N N . GLU A 1 85 ? 5.748 1.299 9.836 1.00 98.00 85 GLU A N 1
ATOM 695 C CA . GLU A 1 85 ? 5.246 2.641 10.128 1.00 98.00 85 GLU A CA 1
ATOM 696 C C . GLU A 1 85 ? 3.757 2.801 9.793 1.00 98.00 85 GLU A C 1
ATOM 698 O O . GLU A 1 85 ? 3.148 1.967 9.115 1.00 98.00 85 GLU A O 1
ATOM 703 N N . ILE A 1 86 ? 3.181 3.909 10.268 1.00 98.25 86 ILE A N 1
ATOM 704 C CA . ILE A 1 86 ? 1.921 4.458 9.762 1.00 98.25 86 ILE A CA 1
ATOM 705 C C . ILE A 1 86 ? 2.235 5.824 9.162 1.00 98.25 86 ILE A C 1
ATOM 707 O O . ILE A 1 86 ? 2.728 6.710 9.860 1.00 98.25 86 ILE A O 1
ATOM 711 N N . THR A 1 87 ? 1.908 6.009 7.888 1.00 97.69 87 THR A N 1
ATOM 712 C CA . THR A 1 87 ? 2.062 7.286 7.187 1.00 97.69 87 THR A CA 1
ATOM 713 C C . THR A 1 87 ? 0.687 7.882 6.918 1.00 97.69 87 THR A C 1
ATOM 715 O O . THR A 1 87 ? -0.118 7.314 6.171 1.00 97.69 87 THR A O 1
ATOM 718 N N . PHE A 1 88 ? 0.421 9.049 7.497 1.00 95.19 88 PHE A N 1
ATOM 719 C CA . PHE A 1 88 ? -0.745 9.856 7.149 1.00 95.19 88 PHE A CA 1
ATOM 720 C C . PHE A 1 88 ? -0.476 10.573 5.832 1.00 95.19 88 PHE A C 1
ATOM 722 O O . PHE A 1 88 ? 0.576 11.189 5.687 1.00 95.19 88 PHE A O 1
ATOM 729 N N . PHE A 1 89 ? -1.419 10.484 4.892 1.00 92.19 89 PHE A N 1
ATOM 730 C CA . PHE A 1 89 ? -1.352 11.170 3.595 1.00 92.19 89 PHE A CA 1
ATOM 731 C C . PHE A 1 89 ? 0.027 11.024 2.908 1.00 92.19 89 PHE A C 1
A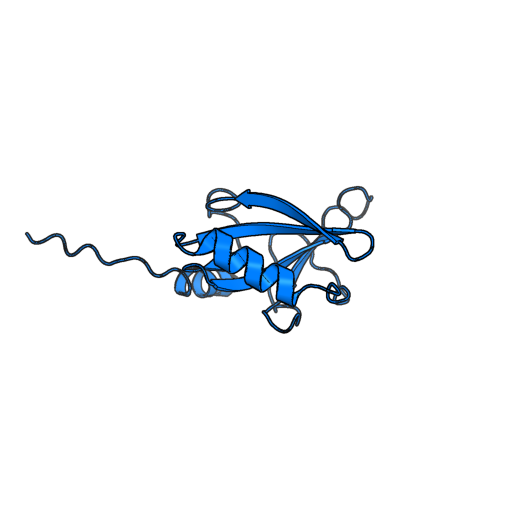TOM 733 O O . PHE A 1 89 ? 0.756 12.011 2.785 1.00 92.19 89 PHE A O 1
ATOM 740 N N . PRO A 1 90 ? 0.429 9.801 2.492 1.00 92.31 90 PRO A N 1
ATOM 741 C CA . PRO A 1 90 ? 1.718 9.568 1.840 1.00 92.31 90 PRO A CA 1
ATOM 742 C C . PRO A 1 90 ? 1.989 10.570 0.715 1.00 92.31 90 PRO A C 1
ATOM 744 O O . PRO A 1 90 ? 1.088 10.884 -0.064 1.00 92.31 90 PRO A O 1
ATOM 747 N N . GLY A 1 91 ? 3.212 11.108 0.691 1.00 91.38 91 GLY A N 1
ATOM 748 C CA . GLY A 1 91 ? 3.609 12.151 -0.256 1.00 91.38 91 GLY A CA 1
ATOM 749 C C . GLY A 1 91 ? 2.752 13.415 -0.162 1.00 91.38 91 GLY A C 1
ATOM 750 O O . GLY A 1 91 ? 2.445 14.020 -1.180 1.00 91.38 91 GLY A O 1
ATOM 751 N N . ASN A 1 92 ? 2.312 13.773 1.050 1.00 91.94 92 ASN A N 1
ATOM 752 C CA . ASN A 1 92 ? 1.403 14.890 1.320 1.00 91.94 92 ASN A CA 1
ATOM 753 C C . ASN A 1 92 ? 0.046 14.789 0.590 1.00 91.94 92 ASN A C 1
ATOM 755 O O . ASN A 1 92 ? -0.642 15.788 0.405 1.00 91.94 92 ASN A O 1
ATOM 759 N N . GLY A 1 93 ? -0.338 13.586 0.147 1.00 90.12 93 GLY A N 1
ATOM 760 C CA . GLY A 1 93 ? -1.545 13.378 -0.652 1.00 90.12 93 GLY A CA 1
ATOM 761 C C . GLY A 1 93 ? -1.465 13.940 -2.075 1.00 90.12 93 GLY A C 1
ATOM 762 O O . GLY A 1 93 ? -2.506 14.094 -2.701 1.00 90.12 93 GLY A O 1
ATOM 763 N N . THR A 1 94 ? -0.266 14.248 -2.582 1.00 91.94 94 THR A N 1
ATOM 764 C CA . THR A 1 94 ? -0.064 14.845 -3.916 1.00 91.94 94 THR A CA 1
ATOM 765 C C . THR A 1 94 ? 0.672 13.930 -4.893 1.00 91.94 94 THR A C 1
ATOM 767 O O . THR A 1 94 ? 1.086 14.390 -5.950 1.00 91.94 94 THR A O 1
ATOM 770 N N . GLU A 1 95 ? 0.898 12.664 -4.537 1.00 93.75 95 GLU A N 1
ATOM 771 C CA . GLU A 1 95 ? 1.477 11.690 -5.468 1.00 93.75 95 GLU A CA 1
ATOM 772 C C . GLU A 1 95 ? 0.441 11.283 -6.511 1.00 93.75 95 GLU A C 1
ATOM 774 O O . GLU A 1 95 ? -0.640 10.813 -6.156 1.00 93.75 95 GLU A O 1
ATOM 779 N N . GLU A 1 96 ? 0.812 11.434 -7.774 1.00 95.56 96 GLU A N 1
ATOM 780 C CA . GLU A 1 96 ? -0.038 11.185 -8.928 1.00 95.56 96 GLU A CA 1
ATOM 781 C C . GLU A 1 96 ? -0.159 9.699 -9.263 1.00 95.56 96 GLU A C 1
ATOM 783 O O . GLU A 1 96 ? 0.744 8.895 -9.001 1.00 95.56 96 GLU A O 1
ATOM 788 N N . PHE A 1 97 ? -1.256 9.336 -9.923 1.00 97.38 97 PHE A N 1
ATOM 789 C CA . PHE A 1 97 ? -1.441 8.014 -10.499 1.00 97.38 97 PHE A CA 1
ATOM 790 C C . PHE A 1 97 ? -1.576 8.081 -12.022 1.00 97.38 97 PHE A C 1
ATOM 792 O O . PHE A 1 97 ? -2.157 8.982 -12.611 1.00 97.38 97 PHE A O 1
ATOM 799 N N . SER A 1 98 ? -1.036 7.073 -12.698 1.00 96.75 98 SER A N 1
ATOM 800 C CA . SER A 1 98 ? -1.103 6.932 -14.149 1.00 96.75 98 SER A CA 1
ATOM 801 C C . SER A 1 98 ? -1.816 5.633 -14.522 1.00 96.75 98 SER A C 1
ATOM 803 O O . SER A 1 98 ? -1.357 4.557 -14.126 1.00 96.75 98 SER A O 1
ATOM 805 N N . PRO A 1 99 ? -2.909 5.685 -15.309 1.00 97.62 99 PRO A N 1
ATOM 806 C CA . PRO A 1 99 ? -3.550 6.893 -15.857 1.00 97.62 99 PRO A CA 1
ATOM 807 C C . PRO A 1 99 ? -4.319 7.721 -14.806 1.00 97.62 99 PRO A C 1
ATOM 809 O O . PRO A 1 99 ? -4.869 7.142 -13.871 1.00 97.62 99 PRO A O 1
ATOM 812 N N . GLU A 1 100 ? -4.458 9.032 -15.054 1.00 97.38 100 GLU A N 1
ATOM 813 C CA . GLU A 1 100 ? -5.054 10.060 -14.162 1.00 97.38 100 GLU A CA 1
ATOM 814 C C . GLU A 1 100 ? -6.426 9.690 -13.571 1.00 97.38 100 GLU A C 1
ATOM 816 O O . GLU A 1 100 ? -6.777 10.054 -12.454 1.00 97.38 100 GLU A O 1
ATOM 821 N N . LYS A 1 101 ? -7.229 8.883 -14.278 1.00 97.94 101 LYS A N 1
ATOM 822 C CA . LYS A 1 101 ? -8.509 8.376 -13.744 1.00 97.94 101 LYS A CA 1
ATOM 823 C C . LYS A 1 101 ? -8.368 7.683 -12.378 1.00 97.94 101 LYS A C 1
ATOM 825 O O . LYS A 1 101 ? -9.361 7.529 -11.672 1.00 97.94 101 LYS A O 1
ATOM 830 N N . TRP A 1 102 ? -7.174 7.194 -12.039 1.00 97.44 102 TRP A N 1
ATOM 831 C CA . TRP A 1 102 ? -6.904 6.553 -10.759 1.00 97.44 102 TRP A CA 1
ATOM 832 C C . TRP A 1 102 ? -6.695 7.539 -9.612 1.00 97.44 102 TRP A C 1
ATOM 834 O O . TRP A 1 102 ? -7.017 7.163 -8.488 1.00 97.44 102 TRP A O 1
ATOM 844 N N . ASP A 1 103 ? -6.300 8.787 -9.876 1.00 96.62 103 ASP A N 1
ATOM 845 C CA . ASP A 1 103 ? -6.332 9.854 -8.869 1.00 96.62 103 ASP A CA 1
ATOM 846 C C . ASP A 1 103 ? -7.761 10.041 -8.346 1.00 96.62 103 ASP A C 1
ATOM 848 O O . ASP A 1 103 ? -8.012 9.993 -7.140 1.00 96.62 103 ASP A O 1
ATOM 852 N N . TYR A 1 104 ? -8.729 10.129 -9.264 1.00 96.19 104 TYR A N 1
ATOM 853 C CA . TYR A 1 104 ? -10.144 10.245 -8.916 1.00 96.19 104 TYR A CA 1
ATOM 854 C C . TYR A 1 104 ? -10.682 8.989 -8.224 1.00 96.19 104 TYR A C 1
ATOM 856 O O . TYR A 1 104 ? -11.287 9.099 -7.162 1.00 96.19 104 TYR A O 1
ATOM 864 N N . ARG A 1 105 ? -10.421 7.790 -8.766 1.00 96.62 105 ARG A N 1
ATOM 865 C CA . ARG A 1 105 ? -10.925 6.529 -8.183 1.00 96.62 105 ARG A CA 1
ATOM 866 C C . ARG A 1 105 ? -10.440 6.286 -6.757 1.00 96.62 105 ARG A C 1
ATOM 868 O O . ARG A 1 105 ? -11.219 5.837 -5.926 1.00 96.62 105 ARG A O 1
ATOM 875 N N . LEU A 1 106 ? -9.163 6.549 -6.471 1.00 95.94 106 LEU A N 1
ATOM 876 C CA . LEU A 1 106 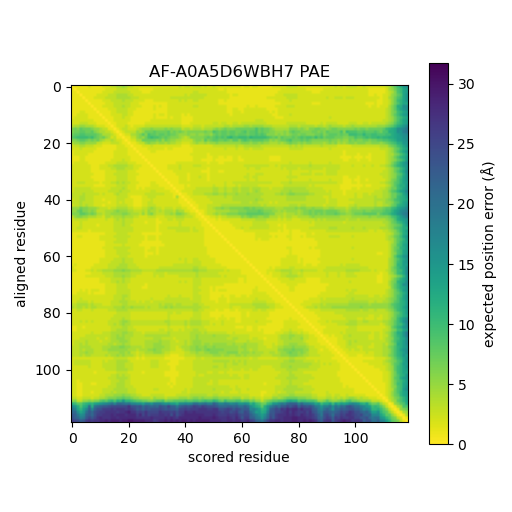? -8.641 6.415 -5.107 1.00 95.94 106 LEU A CA 1
ATOM 877 C C . LEU A 1 106 ? -9.206 7.512 -4.197 1.00 95.94 106 LEU A C 1
ATOM 879 O O . LEU A 1 106 ? -9.480 7.250 -3.028 1.00 95.94 106 LEU A O 1
ATOM 883 N N . GLY A 1 107 ? -9.413 8.721 -4.728 1.00 94.69 107 GLY A N 1
ATOM 884 C CA . GLY A 1 107 ? -10.079 9.809 -4.013 1.00 94.69 107 GLY A CA 1
ATOM 885 C C . GLY A 1 107 ? -11.515 9.468 -3.601 1.00 94.69 107 GLY A C 1
ATOM 886 O O . GLY A 1 107 ? -11.898 9.745 -2.467 1.00 94.69 107 GLY A O 1
ATOM 887 N N . GLU A 1 108 ? -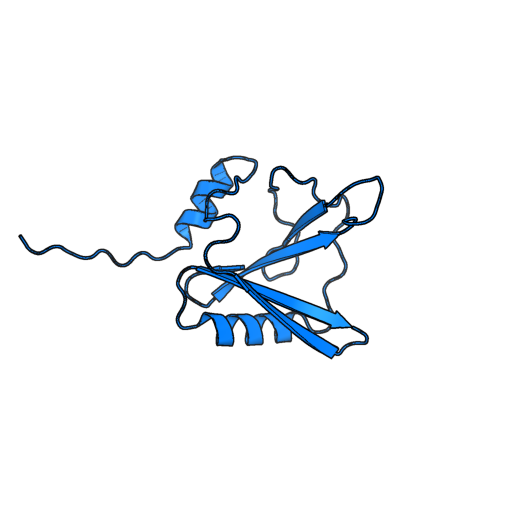12.284 8.805 -4.472 1.00 95.12 108 GLU A N 1
ATOM 888 C CA . GLU A 1 108 ? -13.664 8.360 -4.204 1.00 95.12 108 GLU A CA 1
ATOM 889 C C . GLU A 1 108 ? -13.768 7.369 -3.034 1.00 95.12 108 GLU A C 1
ATOM 891 O O . GLU A 1 108 ? -14.821 7.268 -2.405 1.00 95.12 108 GLU A O 1
ATOM 896 N N . TRP A 1 109 ? -12.687 6.659 -2.697 1.00 95.38 109 TRP A N 1
ATOM 897 C CA . TRP A 1 109 ? -12.659 5.768 -1.534 1.00 95.38 109 TRP A CA 1
ATOM 898 C C . TRP A 1 109 ? -12.565 6.519 -0.201 1.00 95.38 109 TRP A C 1
ATOM 900 O O . TRP A 1 109 ? -12.834 5.937 0.848 1.00 95.38 109 TRP A O 1
ATOM 910 N N . ILE A 1 110 ? -12.183 7.799 -0.193 1.00 93.81 110 ILE A N 1
ATOM 911 C CA . ILE A 1 110 ? -12.074 8.589 1.037 1.00 93.81 110 ILE A CA 1
ATOM 912 C C . ILE A 1 110 ? -13.444 9.185 1.375 1.00 93.81 110 ILE A C 1
ATOM 914 O O . ILE A 1 110 ? -13.917 10.119 0.731 1.00 93.81 110 ILE A O 1
ATOM 918 N N . GLU A 1 111 ? -14.066 8.710 2.456 1.00 91.50 111 GLU A N 1
ATOM 919 C CA . GLU A 1 111 ? -15.345 9.259 2.906 1.00 91.50 111 GLU A CA 1
ATOM 920 C C . GLU A 1 111 ? -15.112 10.520 3.739 1.00 91.50 111 GLU A C 1
ATOM 922 O O . GLU A 1 111 ? -14.828 10.464 4.946 1.00 91.50 111 GLU A O 1
ATOM 927 N N . LEU A 1 112 ? -15.274 11.677 3.108 1.00 85.62 112 LEU A N 1
ATOM 928 C CA . LEU A 1 112 ? -15.283 12.959 3.798 1.00 85.62 112 LEU A CA 1
ATOM 929 C C . LEU A 1 112 ? -16.663 13.188 4.422 1.00 85.62 112 LEU A C 1
ATOM 931 O O . LEU A 1 112 ? -17.687 13.126 3.745 1.00 85.62 112 LEU A O 1
ATOM 935 N N . LYS A 1 113 ? -16.710 13.468 5.730 1.00 76.06 113 LYS A N 1
ATOM 936 C CA . LYS A 1 113 ? -17.959 13.924 6.350 1.00 76.06 113 LYS A CA 1
ATOM 937 C C . LYS A 1 113 ? -18.299 15.291 5.766 1.00 76.06 113 LYS A C 1
ATOM 939 O O . LYS A 1 113 ? -17.525 16.232 5.932 1.00 76.06 113 LYS A O 1
ATOM 944 N N . THR A 1 114 ? -19.464 15.420 5.141 1.00 61.91 114 THR A N 1
ATOM 945 C CA . THR A 1 114 ? -20.029 16.733 4.837 1.00 61.91 114 THR A CA 1
ATOM 946 C C . THR A 1 114 ? -20.351 17.411 6.164 1.00 61.91 114 THR A C 1
ATOM 948 O O . THR A 1 114 ? -21.311 17.047 6.841 1.00 61.91 114 THR A O 1
ATOM 951 N N . ILE A 1 115 ? -19.530 18.374 6.578 1.00 59.28 115 ILE A N 1
ATOM 952 C CA . ILE A 1 115 ? -19.941 19.301 7.628 1.00 59.28 115 ILE A CA 1
ATOM 953 C C . ILE A 1 115 ? -20.982 20.203 6.969 1.00 59.28 115 ILE A C 1
ATOM 955 O O . ILE A 1 115 ? -20.639 21.090 6.190 1.00 59.28 115 ILE A O 1
ATOM 959 N N . LEU A 1 116 ? -22.262 19.942 7.237 1.00 52.72 116 LEU A N 1
ATOM 960 C CA . LEU A 1 116 ? -23.304 20.934 7.010 1.00 52.72 116 LEU A CA 1
ATOM 961 C C . LEU A 1 116 ? -22.984 22.102 7.940 1.00 52.72 116 LEU A C 1
ATOM 963 O O . LEU A 1 116 ? -23.261 22.051 9.137 1.00 52.72 116 LEU A O 1
ATOM 967 N N . ILE A 1 117 ? -22.347 23.137 7.398 1.00 52.78 117 ILE A N 1
ATOM 968 C CA . ILE A 1 117 ? -22.301 24.432 8.062 1.00 52.78 117 ILE A CA 1
ATOM 969 C C . ILE A 1 117 ? -23.739 24.943 7.997 1.00 52.78 117 ILE A C 1
ATOM 971 O O . ILE A 1 117 ? -24.180 25.437 6.958 1.00 52.78 117 ILE A O 1
ATOM 975 N N . ALA A 1 118 ? -24.501 24.724 9.070 1.00 50.19 118 ALA A N 1
ATOM 976 C CA . ALA A 1 118 ? -25.760 25.422 9.268 1.00 50.19 118 ALA A CA 1
ATOM 977 C C . ALA A 1 118 ? -25.438 26.923 9.230 1.00 50.19 118 ALA A C 1
ATOM 979 O O . ALA A 1 118 ? -24.631 27.398 10.031 1.00 50.19 118 ALA A O 1
ATOM 980 N N . LYS A 1 119 ? -25.973 27.611 8.218 1.00 44.16 119 LYS A N 1
ATOM 981 C CA . LYS A 1 119 ? -25.956 29.073 8.136 1.00 44.16 119 LYS A CA 1
ATOM 982 C C . LYS A 1 119 ? -26.852 29.667 9.211 1.00 44.16 119 LYS A C 1
ATOM 984 O O . LYS A 1 119 ? -27.904 29.045 9.484 1.00 44.16 119 LYS A O 1
#

Organism: NCBI:txid2593411